Protein AF-A0A183GVW8-F1 (afdb_monomer)

Structure (mmCIF, N/CA/C/O backbone):
data_AF-A0A183GVW8-F1
#
_entry.id   AF-A0A183GVW8-F1
#
loop_
_atom_site.group_PDB
_atom_site.id
_atom_site.type_symbol
_atom_site.label_atom_id
_atom_site.label_alt_id
_atom_site.label_comp_id
_atom_site.label_asym_id
_atom_site.label_entity_id
_atom_site.label_seq_id
_atom_site.pdbx_PDB_ins_code
_atom_site.Cartn_x
_atom_site.Cartn_y
_atom_site.Cartn_z
_atom_site.occupancy
_atom_site.B_iso_or_equiv
_atom_site.auth_seq_id
_atom_site.auth_comp_id
_atom_site.auth_asym_id
_atom_site.auth_atom_id
_atom_site.pdbx_PDB_model_num
ATOM 1 N N . MET A 1 1 ? 72.548 8.859 -23.176 1.00 37.50 1 MET A N 1
ATOM 2 C CA . MET A 1 1 ? 72.268 10.298 -23.365 1.00 37.50 1 MET A CA 1
ATOM 3 C C . MET A 1 1 ? 70.889 10.582 -22.794 1.00 37.50 1 MET A C 1
ATOM 5 O O . MET A 1 1 ? 69.900 10.178 -23.384 1.00 37.50 1 MET A O 1
ATOM 9 N N . VAL A 1 2 ? 70.835 11.162 -21.595 1.00 29.78 2 VAL A N 1
ATOM 10 C CA . VAL A 1 2 ? 69.598 11.512 -20.883 1.00 29.78 2 VAL A CA 1
ATOM 11 C C . VAL A 1 2 ? 69.612 13.026 -20.740 1.00 29.78 2 VAL A C 1
ATOM 13 O O . VAL A 1 2 ? 70.473 13.566 -20.047 1.00 29.78 2 VAL A O 1
ATOM 16 N N . VAL A 1 3 ? 68.715 13.710 -21.447 1.00 35.50 3 VAL A N 1
ATOM 17 C CA . VAL A 1 3 ? 68.577 15.165 -21.346 1.00 35.50 3 VAL A CA 1
ATOM 18 C C . VAL A 1 3 ? 67.630 15.480 -20.197 1.00 35.50 3 VAL A C 1
ATOM 20 O O . VAL A 1 3 ? 66.515 14.972 -20.115 1.00 35.50 3 VAL A O 1
ATOM 23 N N . ARG A 1 4 ? 68.132 16.315 -19.290 1.00 30.84 4 ARG A N 1
ATOM 24 C CA . ARG A 1 4 ? 67.500 16.801 -18.070 1.00 30.84 4 ARG A CA 1
ATOM 25 C C . ARG A 1 4 ? 67.490 18.326 -18.144 1.00 30.84 4 ARG A C 1
ATOM 27 O O . ARG A 1 4 ? 68.559 18.922 -18.149 1.00 30.84 4 ARG A O 1
ATOM 34 N N . CYS A 1 5 ? 66.312 18.937 -18.109 1.00 35.78 5 CYS A N 1
ATOM 35 C CA . CYS A 1 5 ? 66.099 20.323 -17.671 1.00 35.78 5 CYS A CA 1
ATOM 36 C C . CYS A 1 5 ? 64.976 20.246 -16.621 1.00 35.78 5 CYS A C 1
ATOM 38 O O . CYS A 1 5 ? 63.897 19.763 -16.939 1.00 35.78 5 CYS A O 1
ATOM 40 N N . LYS A 1 6 ? 65.222 20.392 -15.305 1.00 33.25 6 LYS A N 1
ATOM 41 C CA . LYS A 1 6 ? 65.436 21.650 -14.542 1.00 33.25 6 LYS A CA 1
ATOM 42 C C . LYS A 1 6 ? 64.391 22.699 -14.962 1.00 33.25 6 LYS A C 1
ATOM 44 O O . LYS A 1 6 ? 64.414 23.096 -16.112 1.00 33.25 6 LYS A O 1
ATOM 49 N N . GLY A 1 7 ? 63.469 23.196 -14.144 1.00 32.62 7 GLY A N 1
ATOM 50 C CA . GLY A 1 7 ? 63.330 23.268 -12.689 1.00 32.62 7 GLY A CA 1
ATOM 51 C C . GLY A 1 7 ? 62.783 24.665 -12.340 1.00 32.62 7 GLY A C 1
ATOM 52 O O . GLY A 1 7 ? 62.862 25.558 -13.176 1.00 32.62 7 GLY A O 1
ATOM 53 N N . VAL A 1 8 ? 62.367 24.848 -11.079 1.00 39.25 8 VAL A N 1
ATOM 54 C CA . VAL A 1 8 ? 62.086 26.133 -10.390 1.00 39.25 8 VAL A CA 1
ATOM 55 C C . VAL A 1 8 ? 60.690 26.734 -10.651 1.00 39.25 8 VAL A C 1
ATOM 57 O O . VAL A 1 8 ? 60.251 26.778 -11.785 1.00 39.25 8 VAL A O 1
ATOM 60 N N . ALA A 1 9 ? 59.978 27.372 -9.721 1.00 32.75 9 ALA A N 1
ATOM 61 C CA . ALA A 1 9 ? 59.588 27.174 -8.317 1.00 32.75 9 ALA A CA 1
ATOM 62 C C . ALA A 1 9 ? 58.750 28.421 -7.939 1.00 32.75 9 ALA A C 1
ATOM 64 O O . ALA A 1 9 ? 59.046 29.498 -8.448 1.00 32.75 9 ALA A O 1
ATOM 65 N N . ARG A 1 10 ? 57.847 28.279 -6.947 1.00 36.12 10 ARG A N 1
ATOM 66 C CA . ARG A 1 10 ? 57.216 29.344 -6.120 1.00 36.12 10 ARG A CA 1
ATOM 67 C C . ARG A 1 10 ? 56.222 30.291 -6.819 1.00 36.12 10 ARG A C 1
ATOM 69 O O . ARG A 1 10 ? 56.360 30.563 -7.994 1.00 36.12 10 ARG A O 1
ATOM 76 N N . PHE A 1 11 ? 55.263 30.943 -6.163 1.00 31.62 11 PHE A N 1
ATOM 77 C CA . PHE A 1 11 ? 54.507 30.843 -4.898 1.00 31.62 11 PHE A CA 1
ATOM 78 C C . PHE A 1 11 ? 53.556 32.071 -4.956 1.00 31.62 11 PHE A C 1
ATOM 80 O O . PHE A 1 11 ? 53.984 33.111 -5.451 1.00 31.62 11 PHE A O 1
ATOM 87 N N . LEU A 1 12 ? 52.346 31.956 -4.390 1.00 32.09 12 LEU A N 1
ATOM 88 C CA . LEU A 1 12 ? 51.456 33.023 -3.872 1.00 32.09 12 LEU A CA 1
ATOM 89 C C . LEU A 1 12 ? 50.260 33.591 -4.665 1.00 32.09 12 LEU A C 1
ATOM 91 O O . LEU A 1 12 ? 50.377 34.057 -5.790 1.00 32.09 12 LEU A O 1
ATOM 95 N N . LEU A 1 13 ? 49.196 33.716 -3.848 1.00 32.25 13 LEU A N 1
ATOM 96 C CA . LEU A 1 13 ? 48.138 34.738 -3.757 1.00 32.25 13 LEU A CA 1
ATOM 97 C C . LEU A 1 13 ? 46.772 34.440 -4.401 1.00 32.25 13 LEU A C 1
ATOM 99 O O . LEU A 1 13 ? 46.499 34.764 -5.547 1.00 32.25 13 LEU A O 1
ATOM 103 N N . GLU A 1 14 ? 45.929 33.793 -3.585 1.00 32.69 14 GLU A N 1
ATOM 104 C CA . GLU A 1 14 ? 44.616 34.259 -3.094 1.00 32.69 14 GLU A CA 1
ATOM 105 C C . GLU A 1 14 ? 43.822 35.323 -3.891 1.00 32.69 14 GLU A C 1
ATOM 107 O O . GLU A 1 14 ? 44.309 36.409 -4.190 1.00 32.69 14 GLU A O 1
ATOM 112 N N . LEU A 1 15 ? 42.512 35.030 -3.964 1.00 32.06 15 LEU A N 1
ATOM 113 C CA . LEU A 1 15 ? 41.345 35.928 -3.915 1.00 32.06 15 LEU A CA 1
ATOM 114 C C . LEU A 1 15 ? 40.765 36.551 -5.204 1.00 32.06 15 LEU A C 1
ATOM 116 O O . LEU A 1 15 ? 41.310 37.463 -5.810 1.00 32.06 15 LEU A O 1
ATOM 120 N N . SER A 1 16 ? 39.479 36.206 -5.392 1.00 30.48 16 SER A N 1
ATOM 121 C CA . SER A 1 16 ? 38.357 37.142 -5.600 1.00 30.48 16 SER A CA 1
ATOM 122 C C . SER A 1 16 ? 37.863 37.412 -7.036 1.00 30.48 16 SER A C 1
ATOM 124 O O . SER A 1 16 ? 38.434 38.180 -7.793 1.00 30.48 16 SER A O 1
ATOM 126 N N . HIS A 1 17 ? 36.657 36.878 -7.282 1.00 32.22 17 HIS A N 1
ATOM 127 C CA . HIS A 1 17 ? 35.494 37.514 -7.927 1.00 32.22 17 HIS A CA 1
ATOM 128 C C . HIS A 1 17 ? 35.409 37.792 -9.452 1.00 32.22 17 HIS A C 1
ATOM 130 O O . HIS A 1 17 ? 36.142 38.582 -10.025 1.00 32.22 17 HIS A O 1
ATOM 136 N N . ARG A 1 18 ? 34.254 37.321 -9.972 1.00 32.09 18 ARG A N 1
ATOM 137 C CA . ARG A 1 18 ? 33.285 37.961 -10.904 1.00 32.09 18 ARG A CA 1
ATOM 138 C C . ARG A 1 18 ? 33.469 37.860 -12.434 1.00 32.09 18 ARG A C 1
ATOM 140 O O . ARG A 1 18 ? 34.144 38.654 -13.068 1.00 32.09 18 ARG A O 1
ATOM 147 N N . VAL A 1 19 ? 32.689 36.915 -12.982 1.00 39.53 19 VAL A N 1
ATOM 148 C CA . VAL A 1 19 ? 31.742 36.937 -14.135 1.00 39.53 19 VAL A CA 1
ATOM 149 C C . VAL A 1 19 ? 31.603 38.268 -14.909 1.00 39.53 19 VAL A C 1
ATOM 151 O O . VAL A 1 19 ? 31.471 39.321 -14.287 1.00 39.53 19 VAL A O 1
ATOM 154 N N . PRO A 1 20 ? 31.463 38.213 -16.252 1.00 40.91 20 PRO A N 1
ATOM 155 C CA . PRO A 1 20 ? 30.140 38.477 -16.839 1.00 40.91 20 PRO A CA 1
ATOM 156 C C . PRO A 1 20 ? 29.795 37.584 -18.051 1.00 40.91 20 PRO A C 1
ATOM 158 O O . PRO A 1 20 ? 30.541 37.500 -19.021 1.00 40.91 20 PRO A O 1
ATOM 161 N N . GLN A 1 21 ? 28.597 36.995 -18.044 1.00 35.47 21 GLN A N 1
ATOM 162 C CA . GLN A 1 21 ? 27.857 36.671 -19.266 1.00 35.47 21 GLN A CA 1
ATOM 163 C C . GLN A 1 21 ? 26.482 37.328 -19.152 1.00 35.47 21 GLN A C 1
ATOM 165 O O . GLN A 1 21 ? 25.748 37.077 -18.199 1.00 35.47 21 GLN A O 1
ATOM 170 N N . HIS A 1 22 ? 26.160 38.197 -20.107 1.00 33.84 22 HIS A N 1
ATOM 171 C CA . HIS A 1 22 ? 24.865 38.855 -20.222 1.00 33.84 22 HIS A CA 1
ATOM 172 C C . HIS A 1 22 ? 24.357 38.666 -21.653 1.00 33.84 22 HIS A C 1
ATOM 174 O O . HIS A 1 22 ? 24.908 39.242 -22.583 1.00 33.84 22 HIS A O 1
ATOM 180 N N . CYS A 1 23 ? 23.277 37.905 -21.801 1.00 29.39 23 CYS A N 1
ATOM 181 C CA . CYS A 1 23 ? 22.228 38.155 -22.783 1.00 29.39 23 CYS A CA 1
ATOM 182 C C . CYS A 1 23 ? 20.908 37.842 -22.080 1.00 29.39 23 CYS A C 1
ATOM 184 O O . CYS A 1 23 ? 20.649 36.713 -21.670 1.00 29.39 23 CYS A O 1
ATOM 186 N N . SER A 1 24 ? 20.118 38.887 -21.867 1.00 45.47 24 SER A N 1
ATOM 187 C CA . SER A 1 24 ? 18.857 38.846 -21.141 1.00 45.47 24 SER A CA 1
ATOM 188 C C . SER A 1 24 ? 17.732 38.346 -22.047 1.00 45.47 24 SER A C 1
ATOM 190 O O . SER A 1 24 ? 17.491 38.923 -23.103 1.00 45.47 24 SER A O 1
ATOM 192 N N . SER A 1 25 ? 16.965 37.363 -21.584 1.00 45.84 25 SER A N 1
ATOM 193 C CA . SER A 1 25 ? 15.524 37.323 -21.842 1.00 45.84 25 SER A CA 1
ATOM 194 C C . SER A 1 25 ? 14.823 36.840 -20.575 1.00 45.84 25 SER A C 1
ATOM 196 O O . SER A 1 25 ? 15.304 35.955 -19.869 1.00 45.84 25 SER A O 1
ATOM 198 N N . ALA A 1 26 ? 13.764 37.553 -20.216 1.00 41.38 26 ALA A N 1
ATOM 199 C CA . ALA A 1 26 ? 13.086 37.474 -18.937 1.00 41.38 26 ALA A CA 1
ATOM 200 C C . ALA A 1 26 ? 11.841 36.580 -19.011 1.00 41.38 26 ALA A C 1
ATOM 202 O O . ALA A 1 26 ? 11.194 36.529 -20.053 1.00 41.38 26 ALA A O 1
ATOM 203 N N . ARG A 1 27 ? 11.448 36.066 -17.830 1.00 37.09 27 ARG A N 1
ATOM 204 C CA . ARG A 1 27 ? 10.134 35.489 -17.458 1.00 37.09 27 ARG A CA 1
ATOM 205 C C . ARG A 1 27 ? 9.854 34.097 -18.058 1.00 37.09 27 ARG A C 1
ATOM 207 O O . ARG A 1 27 ? 10.167 33.838 -19.201 1.00 37.09 27 ARG A O 1
ATOM 214 N N . ALA A 1 28 ? 9.256 33.137 -17.360 1.00 34.59 28 ALA A N 1
ATOM 215 C CA . ALA A 1 28 ? 8.547 33.133 -16.089 1.00 34.59 28 ALA A CA 1
ATOM 216 C C . ALA A 1 28 ? 8.677 31.741 -15.452 1.00 34.59 28 ALA A C 1
ATOM 218 O O . ALA A 1 28 ? 8.562 30.725 -16.133 1.00 34.59 28 ALA A O 1
ATOM 219 N N . SER A 1 29 ? 8.845 31.706 -14.132 1.00 47.41 29 SER A N 1
ATOM 220 C CA . SER A 1 29 ? 8.493 30.539 -13.335 1.00 47.41 29 SER A CA 1
ATOM 221 C C . SER A 1 29 ? 6.986 30.312 -13.447 1.00 47.41 29 SER A C 1
ATOM 223 O O . SER A 1 29 ? 6.198 31.111 -12.948 1.00 47.41 29 SER A O 1
ATOM 225 N N . SER A 1 30 ? 6.581 29.217 -14.077 1.00 40.94 30 SER A N 1
ATOM 226 C CA . SER A 1 30 ? 5.279 28.605 -13.830 1.00 40.94 30 SER A CA 1
ATOM 227 C C . SER A 1 30 ? 5.474 27.100 -13.728 1.00 40.94 30 SER A C 1
ATOM 229 O O . SER A 1 30 ? 5.260 26.351 -14.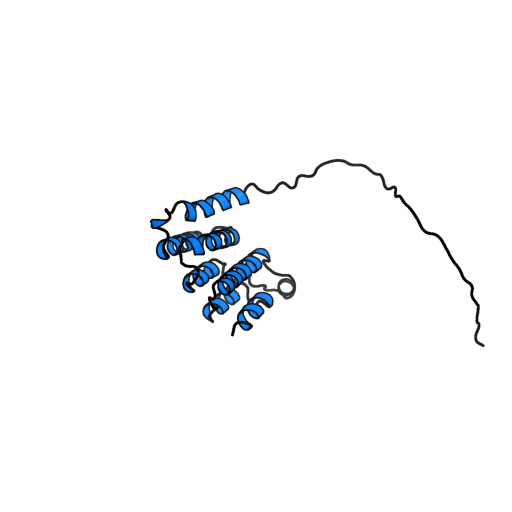678 1.00 40.94 30 SER A O 1
ATOM 231 N N . SER A 1 31 ? 5.903 26.653 -12.551 1.00 44.19 31 SER A N 1
ATOM 232 C CA . SER A 1 31 ? 5.588 25.312 -12.069 1.00 44.19 31 SER A CA 1
ATOM 233 C C . SER A 1 31 ? 4.069 25.240 -11.891 1.00 44.19 31 SER A C 1
ATOM 235 O O . SER A 1 31 ? 3.540 25.529 -10.819 1.00 44.19 31 SER A O 1
ATOM 237 N N . ALA A 1 32 ? 3.362 24.973 -12.984 1.00 44.28 32 ALA A N 1
ATOM 238 C CA . ALA A 1 32 ? 1.924 24.786 -13.003 1.00 44.28 32 ALA A CA 1
ATOM 239 C C . ALA A 1 32 ? 1.620 23.286 -12.984 1.00 44.28 32 ALA A C 1
ATOM 241 O O . ALA A 1 32 ? 1.339 22.715 -14.019 1.00 44.28 32 ALA A O 1
ATOM 242 N N . GLU A 1 33 ? 1.689 22.683 -11.801 1.00 51.09 33 GLU A N 1
ATOM 243 C CA . GLU A 1 33 ? 0.928 21.501 -11.364 1.00 51.09 33 GLU A CA 1
ATOM 244 C C . GLU A 1 33 ? 0.832 21.678 -9.831 1.00 51.09 33 GLU A C 1
ATOM 246 O O . GLU A 1 33 ? 1.890 21.856 -9.219 1.00 51.09 33 GLU A O 1
ATOM 251 N N . PRO A 1 34 ? -0.365 21.816 -9.205 1.00 47.06 34 PRO A N 1
ATOM 252 C CA . PRO A 1 34 ? -1.326 20.715 -9.062 1.00 47.06 34 PRO A CA 1
ATOM 253 C C . PRO A 1 34 ? -2.806 21.175 -9.045 1.00 47.06 34 PRO A C 1
ATOM 255 O O . PRO A 1 34 ? -3.235 21.943 -8.189 1.00 47.06 34 PRO A O 1
ATOM 258 N N . LYS A 1 35 ? -3.652 20.679 -9.951 1.00 37.44 35 LYS A N 1
ATOM 259 C CA . LYS A 1 35 ? -5.127 20.812 -9.794 1.00 37.44 35 LYS A CA 1
ATOM 260 C C . LYS A 1 35 ? -5.870 19.481 -9.856 1.00 37.44 35 LYS A C 1
ATOM 262 O O . LYS A 1 35 ? -6.975 19.362 -9.332 1.00 37.44 35 LYS A O 1
ATOM 267 N N . THR A 1 36 ? -5.256 18.467 -10.458 1.00 46.88 36 THR A N 1
ATOM 268 C CA . THR A 1 36 ? -5.844 17.128 -10.595 1.00 46.88 36 THR A CA 1
ATOM 269 C C . THR A 1 36 ? -5.505 16.236 -9.399 1.00 46.88 36 THR A C 1
ATOM 271 O O . THR A 1 36 ? -6.379 15.522 -8.910 1.00 46.88 36 THR A O 1
ATOM 274 N N . GLU A 1 37 ? -4.275 16.326 -8.880 1.00 48.09 37 GLU A N 1
ATOM 275 C CA . GLU A 1 37 ? -3.830 15.554 -7.711 1.00 48.09 37 GLU A CA 1
ATOM 276 C C . GLU A 1 37 ? -4.650 15.911 -6.467 1.00 48.09 37 GLU A C 1
ATOM 278 O O . GLU A 1 37 ? -5.249 15.029 -5.857 1.00 48.09 37 GLU A O 1
ATOM 283 N N . GLU A 1 38 ? -4.802 17.201 -6.161 1.00 52.47 38 GLU A N 1
ATOM 284 C CA . GLU A 1 38 ? -5.538 17.673 -4.981 1.00 52.47 38 GLU A CA 1
ATOM 285 C C . GLU A 1 38 ? -7.011 17.225 -4.992 1.00 52.47 38 GLU A C 1
ATOM 287 O O . GLU A 1 38 ? -7.528 16.726 -3.995 1.00 52.47 38 GLU A O 1
ATOM 292 N N . ARG A 1 39 ? -7.680 17.282 -6.151 1.00 53.88 39 ARG A N 1
ATOM 293 C CA . ARG A 1 39 ? -9.087 16.868 -6.273 1.00 53.88 39 ARG A CA 1
AT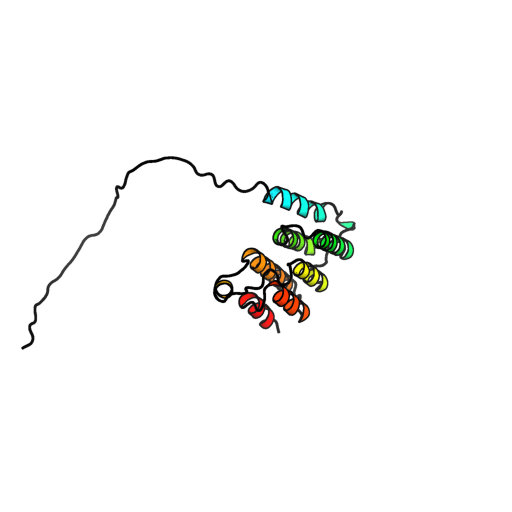OM 294 C C . ARG A 1 39 ? -9.271 15.356 -6.111 1.00 53.88 39 ARG A C 1
ATOM 296 O O . ARG A 1 39 ? -10.268 14.922 -5.535 1.00 53.88 39 ARG A O 1
ATOM 303 N N . SER A 1 40 ? -8.315 14.561 -6.596 1.00 57.19 40 SER A N 1
ATOM 304 C CA . SER A 1 40 ? -8.318 13.104 -6.412 1.00 57.19 40 SER A CA 1
ATOM 305 C C . SER A 1 40 ? -8.046 12.704 -4.956 1.00 57.19 40 SER A C 1
ATOM 307 O O . SER A 1 40 ? -8.723 11.821 -4.430 1.00 57.19 40 SER A O 1
ATOM 309 N N . LEU A 1 41 ? -7.143 13.419 -4.275 1.00 56.25 41 LEU A N 1
ATOM 310 C CA . LEU A 1 41 ? -6.807 13.215 -2.864 1.00 56.25 41 LEU A CA 1
ATOM 311 C C . LEU A 1 41 ? -7.995 13.520 -1.947 1.00 56.25 41 LEU A C 1
ATOM 313 O O . LEU A 1 41 ? -8.316 12.715 -1.074 1.00 56.25 41 LEU A O 1
ATOM 317 N N . VAL A 1 42 ? -8.705 14.622 -2.204 1.00 58.66 42 VAL A N 1
ATOM 318 C CA . VAL A 1 42 ? -9.924 14.988 -1.463 1.00 58.66 42 VAL A CA 1
ATOM 319 C C . VAL A 1 42 ? -11.002 13.903 -1.595 1.00 58.66 42 VAL A C 1
ATOM 321 O O . VAL A 1 42 ? -11.695 13.594 -0.626 1.00 58.66 42 VAL A O 1
ATOM 324 N N . HIS A 1 43 ? -11.121 13.267 -2.766 1.00 63.25 43 HIS A N 1
ATOM 325 C CA . HIS A 1 43 ? -12.103 12.200 -2.984 1.00 63.25 43 HIS A CA 1
ATOM 326 C C . HIS A 1 43 ? -11.750 10.889 -2.256 1.00 63.25 43 HIS A C 1
ATOM 328 O O . HIS A 1 43 ? -12.636 10.196 -1.745 1.00 63.25 43 HIS A O 1
ATOM 334 N N . VAL A 1 44 ? -10.459 10.556 -2.185 1.00 68.50 44 VAL A N 1
ATOM 335 C CA . VAL A 1 44 ? -9.950 9.382 -1.457 1.00 68.50 44 VAL A CA 1
ATOM 336 C C . VAL A 1 44 ? -10.102 9.567 0.052 1.00 68.50 44 VAL A C 1
ATOM 338 O O . VAL A 1 44 ? -10.573 8.669 0.747 1.00 68.50 44 VAL A O 1
ATOM 341 N N . GLU A 1 45 ? -9.744 10.740 0.565 1.00 69.94 45 GLU A N 1
ATOM 342 C CA . GLU A 1 45 ? -9.841 11.056 1.989 1.00 69.94 45 GLU A CA 1
ATOM 343 C C . GLU A 1 45 ? -11.301 11.026 2.475 1.00 69.94 45 GLU A C 1
ATOM 345 O O . GLU A 1 45 ? -11.595 10.471 3.539 1.00 69.94 45 GLU A O 1
ATOM 350 N N . HIS A 1 46 ? -12.241 11.499 1.650 1.00 72.06 46 HIS A N 1
ATOM 351 C CA . HIS A 1 46 ? -13.669 11.451 1.961 1.00 72.06 46 HIS A CA 1
ATOM 352 C C . HIS A 1 46 ? -14.193 10.019 2.190 1.00 72.06 46 HIS A C 1
ATOM 354 O O . HIS A 1 46 ? -15.056 9.822 3.047 1.00 72.06 46 HIS A O 1
ATOM 360 N N . HIS A 1 47 ? -13.663 8.998 1.503 1.00 72.12 47 HIS A N 1
ATOM 361 C CA . HIS A 1 47 ? -14.087 7.604 1.722 1.00 72.12 47 HIS A CA 1
ATOM 362 C C . HIS A 1 47 ? -13.801 7.121 3.149 1.00 72.12 47 HIS A C 1
ATOM 364 O O . HIS A 1 47 ? -14.641 6.458 3.752 1.00 72.12 47 HIS A O 1
ATOM 370 N N . PHE A 1 48 ? -12.649 7.485 3.718 1.00 72.62 48 PHE A N 1
ATOM 371 C CA . PHE A 1 48 ? -12.268 7.055 5.066 1.00 72.62 48 PHE A CA 1
ATOM 372 C C . PHE A 1 48 ? -12.788 7.989 6.166 1.00 72.62 48 PHE A C 1
ATOM 374 O O . PHE A 1 48 ? -13.068 7.529 7.279 1.00 72.62 48 PHE A O 1
ATOM 381 N N . GLN A 1 49 ? -12.940 9.285 5.872 1.00 74.44 49 GLN A N 1
ATOM 382 C CA . GLN A 1 49 ? -13.448 10.281 6.820 1.00 74.44 49 GLN A CA 1
ATOM 383 C C . GLN A 1 49 ? -14.968 10.249 6.983 1.00 74.44 49 GLN A C 1
ATOM 385 O O . GLN A 1 49 ? -15.452 10.472 8.092 1.00 74.44 49 GLN A O 1
ATOM 390 N N . SER A 1 50 ? -15.715 9.947 5.915 1.00 73.62 50 SER A N 1
ATOM 391 C CA . SER A 1 50 ? -17.185 9.887 5.955 1.00 73.62 50 SER A CA 1
ATOM 392 C C . SER A 1 50 ? -17.723 8.786 6.873 1.00 73.62 50 SER A C 1
ATOM 394 O O . SER A 1 50 ? -18.868 8.862 7.316 1.00 73.62 50 SER A O 1
ATOM 396 N N . ILE A 1 51 ? -16.898 7.789 7.213 1.00 73.69 51 ILE A N 1
ATOM 397 C CA . ILE A 1 51 ? -17.244 6.724 8.154 1.00 73.69 51 ILE A CA 1
ATOM 398 C C . ILE A 1 51 ? -17.040 7.236 9.594 1.00 73.69 51 ILE A C 1
ATOM 400 O O . ILE A 1 51 ? -15.897 7.500 10.003 1.00 73.69 51 ILE A O 1
ATOM 404 N N . PRO A 1 52 ? -18.116 7.344 10.404 1.00 72.69 52 PRO A N 1
ATOM 405 C CA . PRO A 1 52 ? -18.014 7.766 11.796 1.00 72.69 52 PRO A CA 1
ATOM 406 C C . PRO A 1 52 ? -17.083 6.842 12.581 1.00 72.69 52 PRO A C 1
ATOM 408 O O . PRO A 1 52 ? -17.167 5.625 12.432 1.00 72.69 52 PRO A O 1
ATOM 411 N N . ARG A 1 53 ? -16.264 7.407 13.480 1.00 72.38 53 ARG A N 1
ATOM 412 C CA . ARG A 1 53 ? -15.351 6.659 14.370 1.00 72.38 53 ARG A CA 1
ATOM 413 C C . ARG A 1 53 ? -15.944 5.367 14.969 1.00 72.38 53 ARG A C 1
ATOM 415 O O . ARG A 1 53 ? -15.276 4.348 14.857 1.00 72.38 53 ARG A O 1
ATOM 422 N N . PRO A 1 54 ? -17.176 5.341 15.523 1.00 70.75 54 PRO A N 1
ATOM 423 C CA . PRO A 1 54 ? -17.740 4.117 16.109 1.00 70.75 54 PRO A CA 1
ATOM 424 C C . PRO A 1 54 ? -18.072 3.003 15.099 1.00 70.75 54 PRO A C 1
ATOM 426 O O . PRO A 1 54 ? -18.349 1.883 15.509 1.00 70.75 54 PRO A O 1
ATOM 429 N N . LYS A 1 55 ? -18.079 3.292 13.792 1.00 76.94 55 LYS A N 1
ATOM 430 C CA . LYS A 1 55 ? -18.322 2.317 12.713 1.00 76.94 55 LYS A CA 1
ATOM 431 C C . LYS A 1 55 ? -17.039 1.939 11.955 1.00 76.94 55 LYS A C 1
ATOM 433 O O . LYS A 1 55 ? -17.104 1.257 10.929 1.00 76.94 55 LYS A O 1
ATOM 438 N N . ARG A 1 56 ? -15.875 2.414 12.411 1.00 84.00 56 ARG A N 1
ATOM 439 C CA . ARG A 1 56 ? -14.571 2.105 11.812 1.00 84.00 56 ARG A CA 1
ATOM 440 C C . ARG A 1 56 ? -14.117 0.727 12.274 1.00 84.00 56 ARG A C 1
ATOM 442 O O . ARG A 1 56 ? -13.512 0.594 13.328 1.00 84.00 56 ARG A O 1
ATOM 449 N N . ASN A 1 57 ? -14.422 -0.277 11.461 1.00 88.94 57 ASN A N 1
ATOM 450 C CA . ASN A 1 57 ? -14.116 -1.680 11.714 1.00 88.94 57 ASN A CA 1
ATOM 451 C C . ASN A 1 57 ? -13.375 -2.264 10.502 1.00 88.94 57 ASN A C 1
ATOM 453 O O . ASN A 1 57 ? -13.388 -1.686 9.411 1.00 88.94 57 ASN A O 1
ATOM 457 N N . LYS A 1 58 ? -12.779 -3.452 10.661 1.00 90.50 58 LYS A N 1
ATOM 458 C CA . LYS A 1 58 ? -12.110 -4.183 9.567 1.00 90.50 58 LYS A CA 1
ATOM 459 C C . LYS A 1 58 ? -13.000 -4.320 8.330 1.00 90.50 58 LYS A C 1
ATOM 461 O O . LYS A 1 58 ? -12.544 -4.081 7.219 1.00 90.50 58 LYS A O 1
ATOM 466 N N . GLU A 1 59 ? -14.278 -4.631 8.520 1.00 90.38 59 GLU A N 1
ATOM 467 C CA . GLU A 1 59 ? -15.242 -4.812 7.429 1.00 90.38 59 GLU A CA 1
ATOM 468 C C . GLU A 1 59 ? -15.442 -3.543 6.595 1.00 90.38 59 GLU A C 1
ATOM 470 O O . GLU A 1 59 ? -15.393 -3.597 5.367 1.00 90.38 59 GLU A O 1
ATOM 475 N N . THR A 1 60 ? -15.611 -2.385 7.244 1.00 90.50 60 THR A N 1
ATOM 476 C CA . THR A 1 60 ? -15.839 -1.117 6.539 1.00 90.50 60 THR A CA 1
ATOM 477 C C . THR A 1 60 ? -14.590 -0.661 5.791 1.00 90.50 60 THR A C 1
ATOM 479 O O . THR A 1 60 ? -14.690 -0.175 4.664 1.00 90.50 60 THR A O 1
ATOM 482 N N . PHE A 1 61 ? -13.405 -0.909 6.356 1.00 91.69 61 PHE A N 1
ATOM 483 C CA . PHE A 1 61 ? -12.138 -0.675 5.666 1.00 91.69 61 PHE A CA 1
ATOM 484 C C . PHE A 1 61 ? -11.973 -1.582 4.437 1.00 91.69 61 PHE A C 1
ATOM 486 O O . PHE A 1 61 ? -11.668 -1.108 3.342 1.00 91.69 61 PHE A O 1
ATOM 493 N N . MET A 1 62 ? -12.213 -2.886 4.591 1.00 92.00 62 MET A N 1
ATOM 494 C CA . MET A 1 62 ? -12.083 -3.861 3.504 1.00 92.00 62 MET A CA 1
ATOM 495 C C . MET A 1 62 ? -13.104 -3.622 2.383 1.00 92.00 62 MET A C 1
ATOM 497 O O . MET A 1 62 ? -12.777 -3.807 1.208 1.00 92.00 62 MET A O 1
ATOM 501 N N . ALA A 1 63 ? -14.309 -3.152 2.718 1.00 90.44 63 ALA A N 1
ATOM 502 C CA . ALA A 1 63 ? -15.304 -2.726 1.739 1.00 90.44 63 ALA A CA 1
ATOM 503 C C . ALA A 1 63 ? -14.807 -1.527 0.912 1.00 90.44 63 ALA A C 1
ATOM 505 O O . ALA A 1 63 ? -14.902 -1.555 -0.314 1.00 90.44 63 ALA A O 1
ATOM 506 N N . ALA A 1 64 ? -14.197 -0.520 1.551 1.00 89.19 64 ALA A N 1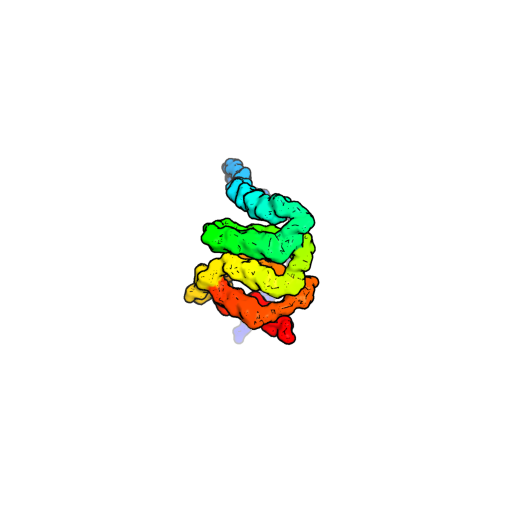
ATOM 507 C CA . ALA A 1 64 ? -13.615 0.629 0.851 1.00 89.19 64 ALA A CA 1
ATOM 508 C C . ALA A 1 64 ? -12.463 0.219 -0.085 1.00 89.19 64 ALA A C 1
ATOM 510 O O . ALA A 1 64 ? -12.399 0.667 -1.232 1.00 89.19 64 ALA A O 1
ATOM 511 N N . VAL A 1 65 ? -11.583 -0.683 0.367 1.00 90.88 65 VAL A N 1
ATOM 512 C CA . VAL A 1 65 ? -10.502 -1.247 -0.464 1.00 90.88 65 VAL A CA 1
ATOM 513 C C . VAL A 1 65 ? -11.066 -2.009 -1.669 1.00 90.88 65 VAL A C 1
ATOM 515 O O . VAL A 1 65 ? -10.564 -1.870 -2.787 1.00 90.88 65 VAL A O 1
ATOM 518 N N . SER A 1 66 ? -12.127 -2.791 -1.466 1.00 90.06 66 SER A N 1
ATOM 519 C CA . SER A 1 66 ? -12.773 -3.569 -2.530 1.00 90.06 66 SER A CA 1
ATOM 520 C C . SER A 1 66 ? -13.446 -2.665 -3.567 1.00 90.06 66 SER A C 1
ATOM 522 O O . SER A 1 66 ? -13.193 -2.823 -4.762 1.00 90.06 66 SER A O 1
ATOM 524 N N . ALA A 1 67 ? -14.190 -1.648 -3.122 1.00 87.88 67 ALA A N 1
ATOM 525 C CA . ALA A 1 67 ? -14.826 -0.659 -3.994 1.00 87.88 67 ALA A CA 1
ATOM 526 C C . ALA A 1 67 ? -13.804 0.127 -4.838 1.00 87.88 67 ALA A C 1
ATOM 528 O O . ALA A 1 67 ? -14.030 0.398 -6.023 1.00 87.88 67 ALA A O 1
ATOM 529 N N . PHE A 1 68 ? -12.642 0.452 -4.260 1.00 87.25 68 PHE A N 1
ATOM 530 C CA . PHE A 1 68 ? -11.545 1.068 -5.007 1.00 87.25 68 PHE A CA 1
ATOM 531 C C . PHE A 1 68 ? -11.000 0.122 -6.086 1.00 87.25 68 PHE A C 1
ATOM 533 O O . PHE A 1 68 ? -10.754 0.527 -7.223 1.00 87.25 68 PHE A O 1
ATOM 540 N N . ARG A 1 69 ? -10.845 -1.164 -5.759 1.00 85.06 69 ARG A N 1
ATOM 541 C CA . ARG A 1 69 ? -10.285 -2.170 -6.669 1.00 85.06 69 ARG A CA 1
ATOM 542 C C . ARG A 1 69 ? -11.191 -2.476 -7.865 1.00 85.06 69 ARG A C 1
ATOM 544 O O . ARG A 1 69 ? -10.668 -2.708 -8.956 1.00 85.06 69 ARG A O 1
ATOM 551 N N . GLU A 1 70 ? -12.510 -2.461 -7.689 1.00 83.38 70 GLU A N 1
ATOM 552 C CA . GLU A 1 70 ? -13.487 -2.692 -8.768 1.00 83.38 70 GLU A CA 1
ATOM 553 C C . GLU A 1 70 ? -13.393 -1.632 -9.869 1.00 83.38 70 GLU A C 1
ATOM 555 O O . GLU A 1 70 ? -13.334 -1.960 -11.055 1.00 83.38 70 GLU A O 1
ATOM 560 N N . ASN A 1 71 ? -13.278 -0.365 -9.473 1.00 77.25 71 ASN A N 1
ATOM 561 C CA . ASN A 1 71 ? -13.254 0.763 -10.402 1.00 77.25 71 ASN A CA 1
ATOM 562 C C . ASN A 1 71 ? -11.877 1.001 -11.049 1.00 77.25 71 ASN A C 1
ATOM 564 O O . ASN A 1 71 ? -11.761 1.847 -11.936 1.00 77.25 71 ASN A O 1
ATOM 568 N N . LYS A 1 72 ? -10.832 0.276 -10.605 1.00 68.75 72 LYS A N 1
ATOM 569 C CA . LYS A 1 72 ? -9.420 0.412 -11.028 1.00 68.75 72 LYS A CA 1
ATOM 570 C C . LYS A 1 72 ? -9.008 1.866 -11.336 1.00 68.75 72 LYS A C 1
ATOM 572 O O . LYS A 1 72 ? -8.440 2.119 -12.407 1.00 68.75 72 LYS A O 1
ATOM 577 N N . PRO A 1 73 ? -9.307 2.837 -10.457 1.00 69.44 73 PRO A N 1
ATOM 578 C CA . PRO A 1 73 ? -9.016 4.225 -10.754 1.00 69.44 73 PRO A CA 1
ATOM 579 C C . PRO A 1 73 ? -7.498 4.443 -10.783 1.00 69.44 73 PRO A C 1
ATOM 581 O O . PRO A 1 73 ? -6.711 3.691 -10.199 1.00 69.44 73 PRO A O 1
ATOM 584 N N . ARG A 1 74 ? -7.072 5.501 -11.476 1.00 77.31 74 ARG A N 1
ATOM 585 C CA . ARG A 1 74 ? -5.721 6.043 -11.284 1.00 77.31 74 ARG A CA 1
ATOM 586 C C . ARG A 1 74 ? -5.596 6.503 -9.825 1.00 77.31 74 ARG A C 1
ATOM 588 O O . ARG A 1 74 ? -6.594 6.861 -9.209 1.00 77.31 74 ARG A O 1
ATOM 595 N N . GLY A 1 75 ? -4.381 6.521 -9.294 1.00 85.25 75 GLY A N 1
ATOM 596 C CA . GLY A 1 75 ? -4.128 7.053 -7.955 1.00 85.25 75 GLY A CA 1
ATOM 597 C C . GLY A 1 75 ? -4.061 5.999 -6.840 1.00 85.25 75 GLY A C 1
ATOM 598 O O . GLY A 1 75 ? -4.464 6.232 -5.701 1.00 85.25 75 GLY A O 1
ATOM 599 N N . HIS A 1 76 ? -3.598 4.789 -7.160 1.00 87.44 76 HIS A N 1
ATOM 600 C CA . HIS A 1 76 ? -3.410 3.710 -6.184 1.00 87.44 76 HIS A CA 1
ATOM 601 C C . HIS A 1 76 ? -2.395 4.061 -5.092 1.00 87.44 76 HIS A C 1
ATOM 603 O O . HIS A 1 76 ? -2.547 3.616 -3.959 1.00 87.44 76 HIS A O 1
ATOM 609 N N . VAL A 1 77 ? -1.383 4.874 -5.405 1.00 89.44 77 VAL A N 1
ATOM 610 C CA . VAL A 1 77 ? -0.366 5.301 -4.432 1.00 89.44 77 VAL A CA 1
ATOM 611 C C . VAL A 1 77 ? -0.990 6.201 -3.366 1.00 89.44 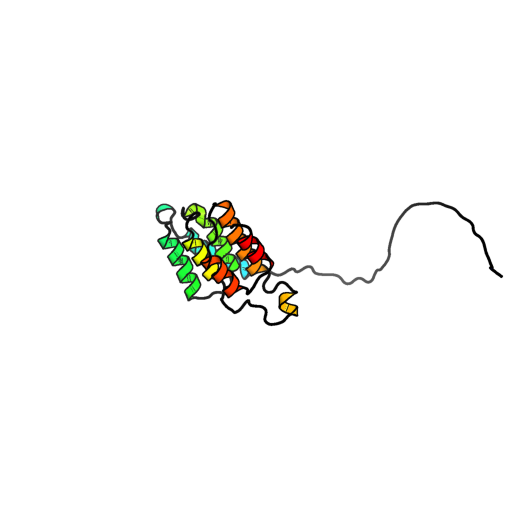77 VAL A C 1
ATOM 613 O O . VAL A 1 77 ? -0.766 6.022 -2.172 1.00 89.44 77 VAL A O 1
ATOM 616 N N . GLU A 1 78 ? -1.807 7.148 -3.800 1.00 89.75 78 GLU A N 1
ATOM 617 C CA . GLU A 1 78 ? -2.537 8.117 -2.994 1.00 89.75 78 GLU A CA 1
ATOM 618 C C . GLU A 1 78 ? -3.561 7.420 -2.100 1.00 89.75 78 GLU A C 1
ATOM 620 O O . GLU A 1 78 ? -3.650 7.719 -0.904 1.00 89.75 78 GLU A O 1
ATOM 625 N N . PHE A 1 79 ? -4.276 6.444 -2.664 1.00 90.81 79 PHE A N 1
ATOM 626 C CA . PHE A 1 79 ? -5.203 5.606 -1.917 1.00 90.81 79 PHE A CA 1
ATOM 627 C C . PHE A 1 79 ? -4.497 4.823 -0.815 1.00 90.81 79 PHE A C 1
ATOM 629 O O . PHE A 1 79 ? -4.892 4.931 0.343 1.00 90.81 79 PHE A O 1
ATOM 636 N N . ILE A 1 80 ? -3.425 4.094 -1.141 1.00 92.62 80 ILE A N 1
ATOM 637 C CA . ILE A 1 80 ? -2.675 3.306 -0.154 1.00 92.62 80 ILE A CA 1
ATOM 638 C C . ILE A 1 80 ? -2.089 4.218 0.928 1.00 92.62 80 ILE A C 1
ATOM 640 O O . ILE A 1 80 ? -2.250 3.935 2.112 1.00 92.62 80 ILE A O 1
ATOM 644 N N . ASN A 1 81 ? -1.463 5.337 0.552 1.00 91.88 81 ASN A N 1
ATOM 645 C CA . ASN A 1 81 ? -0.889 6.276 1.519 1.00 91.88 81 ASN A CA 1
ATOM 646 C C . ASN A 1 81 ? -1.949 6.836 2.475 1.00 91.88 81 ASN A C 1
ATOM 648 O O . ASN A 1 81 ? -1.686 6.973 3.668 1.00 91.88 81 ASN A O 1
ATOM 652 N N . THR A 1 82 ? -3.139 7.162 1.970 1.00 91.44 82 THR A N 1
ATOM 653 C CA . THR A 1 82 ? -4.249 7.626 2.811 1.00 91.44 82 THR A CA 1
ATOM 654 C C . THR A 1 82 ? -4.764 6.499 3.697 1.00 91.44 82 THR A C 1
ATOM 656 O O . THR A 1 82 ? -4.913 6.696 4.898 1.00 91.44 82 THR A O 1
ATOM 659 N N . ALA A 1 83 ? -4.954 5.301 3.144 1.00 91.94 83 ALA A N 1
ATOM 660 C CA . ALA A 1 83 ? -5.409 4.133 3.884 1.00 91.94 83 ALA A CA 1
ATOM 661 C C . ALA A 1 83 ? -4.476 3.806 5.064 1.00 91.94 83 ALA A C 1
ATOM 663 O O . ALA A 1 83 ? -4.961 3.623 6.180 1.00 91.94 83 ALA A O 1
ATOM 664 N N . LEU A 1 84 ? -3.151 3.845 4.858 1.00 92.31 84 LEU A N 1
ATOM 665 C CA . LEU A 1 84 ? -2.144 3.645 5.911 1.00 92.31 84 LEU A CA 1
ATOM 666 C C . LEU A 1 84 ? -2.318 4.620 7.091 1.00 92.31 84 LEU A C 1
ATOM 668 O O . LEU A 1 84 ? -2.194 4.205 8.241 1.00 92.31 84 LEU A O 1
AT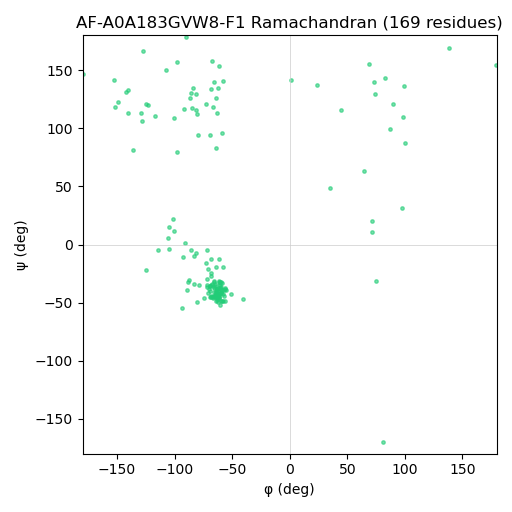OM 672 N N . LYS A 1 85 ? -2.682 5.890 6.842 1.00 91.62 85 LYS A N 1
ATOM 673 C CA . LYS A 1 85 ? -2.937 6.870 7.920 1.00 91.62 85 LYS A CA 1
ATOM 674 C C . LYS A 1 85 ? -4.089 6.442 8.833 1.00 91.62 85 LYS A C 1
ATOM 676 O O . LYS A 1 85 ? -4.042 6.697 10.032 1.00 91.62 85 LYS A O 1
ATOM 681 N N . TYR A 1 86 ? -5.106 5.790 8.272 1.00 89.88 86 TYR A N 1
ATOM 682 C CA . TYR A 1 86 ? -6.317 5.395 8.992 1.00 89.88 86 TYR A CA 1
ATOM 683 C C . TYR A 1 86 ? -6.250 3.978 9.578 1.00 89.88 86 TYR A C 1
ATOM 685 O O . TYR A 1 86 ? -7.078 3.632 10.412 1.00 89.88 86 TYR A O 1
ATOM 693 N N . ILE A 1 87 ? -5.262 3.154 9.233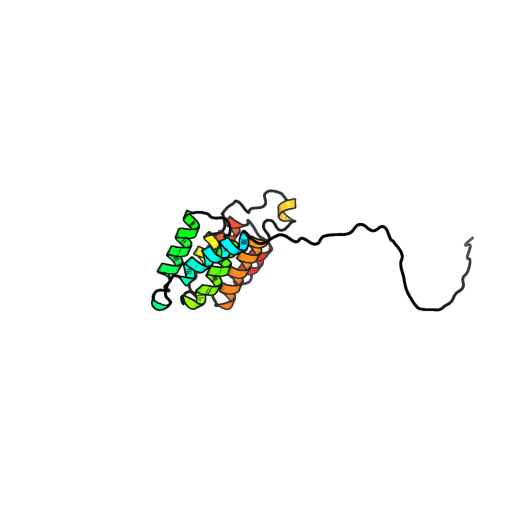 1.00 91.62 87 ILE A N 1
ATOM 694 C CA . ILE A 1 87 ? -5.146 1.782 9.760 1.00 91.62 87 ILE A CA 1
ATOM 695 C C . ILE A 1 87 ? -5.131 1.740 11.304 1.00 91.62 87 ILE A C 1
ATOM 697 O O . ILE A 1 87 ? -5.768 0.875 11.914 1.00 91.62 87 ILE A O 1
ATOM 701 N N . LYS A 1 88 ? -4.451 2.699 11.949 1.00 91.00 88 LYS A N 1
ATOM 702 C CA . LYS A 1 88 ? -4.431 2.840 13.418 1.00 91.00 88 LYS A CA 1
ATOM 703 C C . LYS A 1 88 ? -5.797 3.236 13.968 1.00 91.00 88 LYS A C 1
ATOM 705 O O . LYS A 1 88 ? -6.261 2.629 14.928 1.00 91.00 88 LYS A O 1
ATOM 710 N N . ASP A 1 89 ? -6.452 4.196 13.321 1.00 88.75 89 ASP A N 1
ATOM 711 C CA . ASP A 1 89 ? -7.781 4.689 13.697 1.00 88.75 89 ASP A CA 1
ATOM 712 C C . ASP A 1 89 ? -8.862 3.605 13.625 1.00 88.75 89 ASP A C 1
ATOM 714 O O . ASP A 1 89 ? -9.825 3.649 14.386 1.00 88.75 89 ASP A O 1
ATOM 718 N N . TYR A 1 90 ? -8.721 2.659 12.696 1.00 88.31 90 TYR A N 1
ATOM 719 C CA . TYR A 1 90 ? -9.625 1.517 12.536 1.00 88.31 90 TYR A CA 1
ATOM 720 C C . TYR A 1 90 ? -9.242 0.335 13.443 1.00 88.31 90 TYR A C 1
ATOM 722 O O . TYR A 1 90 ? -9.946 -0.669 13.467 1.00 88.31 90 TYR A O 1
ATOM 730 N N . GLY A 1 91 ? -8.123 0.420 14.173 1.00 90.62 91 GLY A N 1
ATOM 731 C CA . GLY A 1 91 ? -7.650 -0.648 15.056 1.00 90.62 91 GLY A CA 1
ATOM 732 C C . GLY A 1 91 ? -7.093 -1.882 14.335 1.00 90.62 91 GLY A C 1
ATOM 733 O O . GLY A 1 91 ? -6.808 -2.877 14.990 1.00 90.62 91 GLY A O 1
ATOM 734 N N . ILE A 1 92 ? -6.878 -1.816 13.017 1.00 94.31 92 ILE A N 1
ATOM 735 C CA . ILE A 1 92 ? -6.517 -2.966 12.159 1.00 94.31 92 ILE A CA 1
ATOM 736 C C . ILE A 1 92 ? -5.019 -3.055 11.825 1.00 94.31 92 ILE A C 1
ATOM 738 O O . ILE A 1 92 ? -4.598 -3.827 10.973 1.00 94.31 92 ILE A O 1
ATOM 742 N N . HIS A 1 93 ? -4.186 -2.266 12.499 1.00 93.50 93 HIS A N 1
ATOM 743 C CA . HIS A 1 93 ? -2.738 -2.167 12.263 1.00 93.50 93 HIS A CA 1
ATOM 744 C C . HIS A 1 93 ? -1.934 -3.452 12.480 1.00 93.50 93 HIS A C 1
ATOM 746 O O . HIS A 1 93 ? -0.777 -3.513 12.084 1.00 93.50 93 HIS A O 1
ATOM 752 N N . LYS A 1 94 ? -2.518 -4.482 13.097 1.00 93.19 94 LYS A N 1
ATOM 753 C CA . LYS A 1 94 ? -1.867 -5.789 13.284 1.00 93.19 94 LYS A CA 1
ATOM 754 C C . LYS A 1 94 ? -2.403 -6.874 12.348 1.00 93.19 94 LYS A C 1
ATOM 756 O O . LYS A 1 94 ? -1.895 -7.991 12.365 1.00 93.19 94 LYS A O 1
ATOM 761 N N . ASP A 1 95 ? -3.422 -6.569 11.545 1.00 93.75 95 ASP A N 1
ATOM 762 C CA . ASP A 1 95 ? -4.046 -7.536 10.645 1.00 93.75 95 ASP A CA 1
ATOM 763 C C . ASP A 1 95 ? -3.224 -7.709 9.364 1.00 93.75 95 ASP A C 1
ATOM 765 O O . ASP A 1 95 ? -3.184 -6.828 8.503 1.00 93.75 95 ASP A O 1
ATOM 769 N N . LEU A 1 96 ? -2.636 -8.892 9.181 1.00 94.06 96 LEU A N 1
ATOM 770 C CA . LEU A 1 96 ? -1.882 -9.230 7.972 1.00 94.06 96 LEU A CA 1
ATOM 771 C C . LEU A 1 96 ? -2.747 -9.152 6.696 1.00 94.06 96 LEU A C 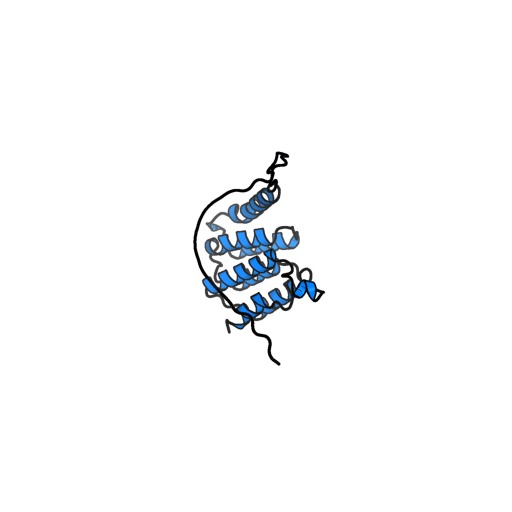1
ATOM 773 O O . LEU A 1 96 ? -2.287 -8.671 5.660 1.00 94.06 96 LEU A O 1
ATOM 777 N N . ASP A 1 97 ? -4.014 -9.571 6.774 1.00 94.31 97 ASP A N 1
ATOM 778 C CA . ASP A 1 97 ? -4.945 -9.570 5.634 1.00 94.31 97 ASP A CA 1
ATOM 779 C C . ASP A 1 97 ? -5.181 -8.170 5.061 1.00 94.31 97 ASP A C 1
ATOM 781 O O . ASP A 1 97 ? -5.380 -8.005 3.857 1.00 94.31 97 ASP A O 1
ATOM 785 N N . VAL A 1 98 ? -5.137 -7.148 5.918 1.00 94.62 98 VAL A N 1
ATOM 786 C CA . VAL A 1 98 ? -5.332 -5.751 5.518 1.00 94.62 98 VAL A CA 1
ATOM 787 C C . VAL A 1 98 ? -4.154 -5.287 4.668 1.00 94.62 98 VAL A C 1
ATOM 789 O O . VAL A 1 98 ? -4.351 -4.718 3.593 1.00 94.62 98 VAL A O 1
ATOM 792 N N . TYR A 1 99 ? -2.928 -5.607 5.084 1.00 94.94 99 TYR A N 1
ATOM 793 C CA . TYR A 1 99 ? -1.728 -5.318 4.298 1.00 94.94 99 TYR A CA 1
ATOM 794 C C . TYR A 1 99 ? -1.717 -6.081 2.968 1.00 94.94 99 TYR A C 1
ATOM 796 O O . TYR A 1 99 ? -1.423 -5.491 1.924 1.00 94.94 99 TYR A O 1
ATOM 804 N N . LYS A 1 100 ? -2.135 -7.356 2.958 1.00 94.88 100 LYS A N 1
ATOM 805 C CA . LYS A 1 100 ? -2.328 -8.126 1.714 1.00 94.88 100 LYS A CA 1
ATOM 806 C C . LYS A 1 100 ? -3.334 -7.454 0.782 1.00 94.88 100 LYS A C 1
ATOM 808 O O . LYS A 1 100 ? -3.100 -7.388 -0.428 1.00 94.88 100 LYS A O 1
ATOM 813 N N . ALA A 1 101 ? -4.448 -6.953 1.313 1.00 93.81 101 ALA A N 1
ATOM 814 C CA . ALA A 1 101 ? -5.465 -6.269 0.522 1.00 93.81 101 ALA A CA 1
ATOM 815 C C . ALA A 1 101 ? -4.921 -4.979 -0.107 1.00 93.81 101 ALA A C 1
ATOM 817 O O . ALA A 1 101 ? -5.124 -4.764 -1.302 1.00 93.81 101 ALA A O 1
ATOM 818 N N . LEU A 1 102 ? -4.164 -4.180 0.653 1.00 93.94 102 LEU A N 1
ATOM 819 C CA . LEU A 1 102 ? -3.523 -2.955 0.162 1.00 93.94 102 LEU A CA 1
ATOM 820 C C . LEU A 1 102 ? -2.487 -3.233 -0.930 1.00 93.94 102 LEU A C 1
ATOM 822 O O . LEU A 1 102 ? -2.480 -2.556 -1.957 1.00 93.94 102 LEU A O 1
ATOM 826 N N . LEU A 1 103 ? -1.653 -4.261 -0.764 1.00 92.31 103 LEU A N 1
ATOM 827 C CA . LEU A 1 103 ? -0.683 -4.654 -1.791 1.00 92.31 103 LEU A CA 1
ATOM 828 C C . LEU A 1 103 ? -1.367 -5.184 -3.064 1.00 92.31 103 LEU A C 1
ATOM 830 O O . LEU A 1 103 ? -0.879 -4.961 -4.169 1.00 92.31 103 LEU A O 1
ATOM 834 N N . ASN A 1 104 ? -2.532 -5.827 -2.945 1.00 92.00 104 ASN A N 1
ATOM 835 C CA . ASN A 1 104 ? -3.314 -6.292 -4.097 1.00 92.00 104 ASN A CA 1
ATOM 836 C C . ASN A 1 104 ? -3.997 -5.165 -4.899 1.00 92.00 104 ASN A C 1
ATOM 838 O O . ASN A 1 104 ? -4.589 -5.449 -5.946 1.00 92.00 104 ASN A O 1
ATOM 842 N N . ILE A 1 105 ? -3.918 -3.908 -4.447 1.00 90.56 105 ILE A N 1
ATOM 843 C CA . ILE A 1 105 ? -4.371 -2.737 -5.215 1.00 90.56 105 ILE A CA 1
ATOM 844 C C . ILE A 1 105 ? -3.419 -2.456 -6.384 1.00 90.56 105 ILE A C 1
ATOM 846 O O . ILE A 1 105 ? -3.848 -1.969 -7.433 1.00 90.56 105 ILE A O 1
ATOM 850 N N . PHE A 1 106 ? -2.133 -2.791 -6.240 1.00 88.38 106 PHE A N 1
ATOM 851 C CA . PHE A 1 106 ? -1.169 -2.631 -7.319 1.00 88.38 106 PHE A CA 1
ATOM 852 C C . PHE A 1 106 ? -1.550 -3.504 -8.532 1.00 88.38 106 PHE A C 1
ATOM 854 O O . PHE A 1 106 ? -1.878 -4.685 -8.377 1.00 88.38 106 PHE A O 1
ATOM 861 N N . PRO A 1 107 ?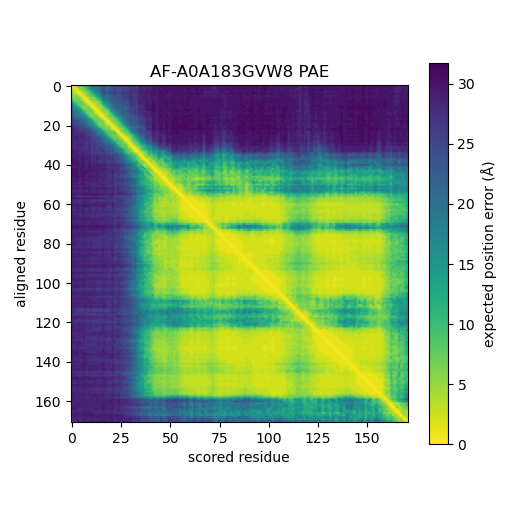 -1.500 -2.965 -9.766 1.00 84.38 107 PRO A N 1
ATOM 862 C CA . PRO A 1 107 ? -1.804 -3.751 -10.951 1.00 84.38 107 PRO A CA 1
ATOM 863 C C . PRO A 1 107 ? -0.747 -4.841 -11.171 1.00 84.38 107 PRO A C 1
ATOM 865 O O . PRO A 1 107 ? 0.420 -4.550 -11.422 1.00 84.38 107 PRO A O 1
ATOM 868 N N . LYS A 1 108 ? -1.178 -6.104 -11.130 1.00 83.69 108 LYS A N 1
ATOM 869 C CA . LYS A 1 108 ? -0.319 -7.273 -11.369 1.00 83.69 108 LYS A CA 1
ATOM 870 C C . LYS A 1 108 ? 0.180 -7.301 -12.815 1.00 83.69 108 LYS A C 1
ATOM 872 O O . LYS A 1 108 ? -0.576 -6.980 -13.736 1.00 83.69 108 LYS A O 1
ATOM 877 N N . GLY A 1 109 ? 1.443 -7.663 -13.022 1.00 73.88 109 GLY A N 1
ATOM 878 C CA . GLY A 1 109 ? 2.058 -7.836 -14.342 1.00 73.88 109 GLY A CA 1
ATOM 879 C C . GLY A 1 109 ? 2.393 -6.548 -15.103 1.00 73.88 109 GLY A C 1
ATOM 880 O O . GLY A 1 109 ? 3.381 -6.510 -15.829 1.00 73.88 109 GLY A O 1
ATOM 881 N N . LYS A 1 110 ? 1.619 -5.468 -14.928 1.00 71.19 110 LYS A N 1
ATOM 882 C CA . LYS A 1 110 ? 1.797 -4.216 -15.691 1.00 71.19 110 LYS A CA 1
ATOM 883 C C . LYS A 1 110 ? 3.079 -3.459 -15.356 1.00 71.19 110 LYS A C 1
ATOM 885 O O . LYS A 1 110 ? 3.527 -2.662 -16.170 1.00 71.19 110 LYS A O 1
ATOM 890 N N . MET A 1 111 ? 3.627 -3.670 -14.161 1.00 70.69 111 MET A N 1
ATOM 891 C CA . MET A 1 111 ? 4.804 -2.949 -13.674 1.00 70.69 111 MET A CA 1
ATOM 892 C C . MET A 1 111 ? 6.073 -3.812 -13.706 1.00 70.69 111 MET A C 1
ATOM 894 O O . MET A 1 111 ? 7.077 -3.439 -13.105 1.00 70.69 111 MET A O 1
ATOM 898 N N . ILE A 1 112 ? 6.044 -4.942 -14.427 1.00 71.31 112 ILE A N 1
ATOM 899 C CA . ILE A 1 112 ? 7.193 -5.839 -14.585 1.00 71.31 112 ILE A CA 1
ATOM 900 C C . ILE A 1 112 ? 8.078 -5.340 -15.738 1.00 71.31 112 ILE A C 1
ATOM 902 O O . ILE A 1 112 ? 7.622 -5.330 -16.888 1.00 71.31 112 ILE A O 1
ATOM 906 N N . PRO A 1 113 ? 9.344 -4.965 -15.472 1.00 68.38 113 PRO A N 1
ATOM 907 C CA . PRO A 1 113 ? 10.260 -4.522 -16.515 1.00 68.38 113 PRO A CA 1
ATOM 908 C C . PRO A 1 113 ? 10.547 -5.665 -17.496 1.00 68.38 113 PRO A C 1
ATOM 910 O O . PRO A 1 113 ? 10.985 -6.744 -17.098 1.00 68.38 113 PRO A O 1
ATOM 913 N N . GLN A 1 114 ? 10.329 -5.421 -18.788 1.00 73.88 114 GLN A N 1
ATOM 914 C CA . GLN A 1 114 ? 10.547 -6.421 -19.843 1.00 73.88 114 GLN A CA 1
ATOM 915 C C . GLN A 1 114 ? 11.992 -6.384 -20.367 1.00 73.88 114 GLN A C 1
ATOM 917 O O . GLN A 1 114 ? 12.570 -7.413 -20.707 1.00 73.88 114 GLN A O 1
ATOM 922 N N . ASN A 1 115 ? 12.612 -5.198 -20.369 1.00 76.81 115 ASN A N 1
ATOM 923 C CA . ASN A 1 115 ? 13.933 -4.976 -20.962 1.00 76.81 115 ASN A CA 1
ATOM 924 C C . ASN A 1 115 ? 15.026 -4.789 -19.902 1.00 76.81 115 ASN A C 1
ATOM 926 O O . ASN A 1 115 ? 14.792 -4.209 -18.843 1.00 76.81 115 ASN A O 1
ATOM 930 N N . THR A 1 116 ? 16.263 -5.184 -20.218 1.00 66.19 116 THR A N 1
ATOM 931 C CA . THR A 1 116 ? 17.425 -5.029 -19.319 1.00 66.19 116 THR A CA 1
ATOM 932 C C . THR A 1 116 ? 17.638 -3.573 -18.884 1.00 66.19 116 THR A C 1
ATOM 934 O O . THR A 1 116 ? 17.907 -3.321 -17.716 1.00 66.19 116 THR A O 1
ATOM 937 N N . PHE A 1 117 ? 17.405 -2.596 -19.768 1.00 63.16 117 PHE A N 1
ATOM 938 C CA . PHE A 1 117 ? 17.462 -1.171 -19.413 1.00 63.16 117 PHE A CA 1
ATOM 939 C C . PHE A 1 117 ? 16.377 -0.743 -18.412 1.00 63.16 117 PHE A C 1
ATOM 941 O O . PHE A 1 117 ? 16.662 0.034 -17.508 1.00 63.16 117 PHE A O 1
ATOM 948 N N . GLN A 1 118 ? 15.158 -1.285 -18.515 1.00 66.81 118 GLN A N 1
ATOM 949 C CA . GLN A 1 118 ? 14.076 -1.049 -17.544 1.00 66.81 118 GLN A CA 1
ATOM 950 C C . GLN A 1 118 ? 14.309 -1.782 -16.218 1.00 66.81 118 GLN A C 1
ATOM 952 O O . GLN A 1 118 ? 13.647 -1.497 -15.230 1.00 66.81 118 GLN A O 1
ATOM 957 N N . ARG A 1 119 ? 15.214 -2.764 -16.195 1.00 65.94 119 ARG A N 1
ATOM 958 C CA . ARG A 1 119 ? 15.647 -3.441 -14.970 1.00 65.94 119 ARG A CA 1
ATOM 959 C C . ARG A 1 119 ? 16.737 -2.651 -14.250 1.00 65.94 119 ARG A C 1
ATOM 961 O O . ARG A 1 119 ? 16.798 -2.672 -13.027 1.00 65.94 119 ARG A O 1
ATOM 968 N N . ILE A 1 120 ? 17.591 -1.975 -15.022 1.00 63.06 120 ILE A N 1
ATOM 969 C CA . ILE A 1 120 ? 18.653 -1.100 -14.513 1.00 63.06 120 ILE A CA 1
ATOM 970 C C . ILE A 1 120 ? 18.055 0.212 -13.992 1.00 63.06 120 ILE A C 1
ATOM 972 O O . ILE A 1 120 ? 18.406 0.657 -12.902 1.00 63.06 120 ILE A O 1
ATOM 976 N N . PHE A 1 121 ? 17.143 0.828 -14.747 1.00 58.28 121 PHE A N 1
ATOM 977 C CA . PHE A 1 121 ? 16.429 2.024 -14.310 1.00 58.28 121 PHE A CA 1
ATOM 978 C C . PHE A 1 121 ? 15.201 1.626 -13.490 1.00 58.28 121 PHE A C 1
ATOM 980 O O . PHE A 1 121 ? 14.425 0.790 -13.931 1.00 58.28 121 PHE A O 1
ATOM 987 N N . LEU A 1 122 ? 15.007 2.214 -12.310 1.00 65.31 122 LEU A N 1
ATOM 988 C CA . LEU A 1 122 ? 13.911 1.881 -11.395 1.00 65.31 122 LEU A CA 1
ATOM 989 C C . LEU A 1 122 ? 12.533 2.085 -12.075 1.00 65.31 122 LEU A C 1
ATOM 991 O O . LEU A 1 122 ? 12.022 3.203 -12.141 1.00 65.31 122 LEU A O 1
ATOM 995 N N . HIS A 1 123 ? 11.941 1.022 -12.630 1.00 70.38 123 HIS A N 1
ATOM 996 C CA . HIS A 1 123 ? 10.667 1.092 -13.354 1.00 70.38 123 HIS A CA 1
ATOM 997 C C . HIS A 1 123 ? 9.508 1.294 -12.365 1.00 70.38 123 HIS A C 1
ATOM 999 O O . HIS A 1 123 ? 9.310 0.469 -11.481 1.00 70.38 123 HIS A O 1
ATOM 1005 N N . TYR A 1 124 ? 8.743 2.384 -12.504 1.00 75.56 124 TYR A N 1
ATOM 1006 C CA . TYR A 1 124 ? 7.678 2.800 -11.569 1.00 75.56 124 TYR A CA 1
ATOM 1007 C C . TYR A 1 124 ? 8.165 3.169 -10.146 1.00 75.56 124 TYR A C 1
ATOM 1009 O O . TYR A 1 124 ? 7.760 2.546 -9.159 1.00 75.56 124 TYR A O 1
ATOM 1017 N N . PRO A 1 125 ? 8.995 4.225 -10.004 1.00 82.44 125 PRO A N 1
ATOM 1018 C CA . PRO A 1 125 ? 9.634 4.591 -8.735 1.00 82.44 125 PRO A CA 1
ATOM 1019 C C . PRO A 1 125 ? 8.635 4.967 -7.627 1.00 82.44 125 PRO A C 1
ATOM 1021 O O . PRO A 1 125 ? 8.832 4.616 -6.467 1.00 82.44 125 PRO A O 1
ATOM 1024 N N . MET A 1 126 ? 7.535 5.651 -7.960 1.00 85.88 126 MET A N 1
ATOM 1025 C CA . MET A 1 126 ? 6.542 6.087 -6.965 1.00 85.88 126 MET A CA 1
ATOM 1026 C C . MET A 1 126 ? 5.762 4.913 -6.365 1.00 85.88 126 MET A C 1
ATOM 1028 O O . MET A 1 126 ? 5.505 4.872 -5.163 1.00 85.88 126 MET A O 1
ATOM 1032 N N . GLN A 1 127 ? 5.411 3.936 -7.197 1.00 87.56 127 GLN A N 1
ATOM 1033 C CA . GLN A 1 127 ? 4.667 2.743 -6.803 1.00 87.56 127 GLN A CA 1
ATOM 1034 C C . GLN A 1 127 ? 5.528 1.813 -5.956 1.00 87.56 127 GLN A C 1
ATOM 1036 O O . GLN A 1 127 ? 5.079 1.310 -4.930 1.00 87.56 127 GLN A O 1
ATOM 1041 N N . GLN A 1 128 ? 6.785 1.656 -6.356 1.00 86.94 128 GLN A N 1
ATOM 1042 C CA . GLN A 1 128 ? 7.796 0.939 -5.599 1.00 86.94 128 GLN A CA 1
ATOM 1043 C C . GLN A 1 128 ? 8.023 1.570 -4.216 1.00 86.94 128 GLN A C 1
ATOM 1045 O O . GLN A 1 128 ? 7.921 0.880 -3.202 1.00 86.94 128 GLN A O 1
ATOM 1050 N N . ASN A 1 129 ? 8.211 2.890 -4.140 1.00 89.44 129 ASN A N 1
ATOM 1051 C CA . ASN A 1 129 ? 8.330 3.594 -2.858 1.00 89.44 129 ASN A CA 1
ATOM 1052 C C . ASN A 1 129 ? 7.084 3.415 -1.978 1.00 89.44 129 ASN A C 1
ATOM 1054 O O . ASN A 1 129 ? 7.200 3.238 -0.769 1.00 89.44 129 ASN A O 1
ATOM 1058 N N . CYS A 1 130 ? 5.889 3.432 -2.571 1.00 91.44 130 CYS A N 1
ATOM 1059 C CA . CYS A 1 130 ? 4.649 3.155 -1.851 1.00 91.44 130 CYS A CA 1
ATOM 1060 C C . CYS A 1 130 ? 4.614 1.722 -1.297 1.00 91.44 130 CYS A C 1
ATOM 1062 O O . CYS A 1 130 ? 4.283 1.527 -0.132 1.00 91.44 130 CYS A O 1
ATOM 1064 N N . CYS A 1 131 ? 5.026 0.727 -2.086 1.00 91.38 131 CYS A N 1
ATOM 1065 C CA . CYS A 1 131 ? 5.139 -0.656 -1.626 1.00 91.38 131 CYS A CA 1
ATOM 1066 C C . CYS A 1 131 ? 6.113 -0.793 -0.443 1.00 91.38 131 CYS A C 1
ATOM 1068 O O . CYS A 1 131 ? 5.803 -1.492 0.518 1.00 91.38 131 CYS A O 1
ATOM 1070 N N . VAL A 1 132 ? 7.262 -0.109 -0.481 1.00 90.69 132 VAL A N 1
ATOM 1071 C CA . VAL A 1 132 ? 8.221 -0.096 0.639 1.00 90.69 132 VAL A CA 1
ATOM 1072 C C . VAL A 1 132 ? 7.590 0.513 1.885 1.00 90.69 132 VAL A C 1
ATOM 1074 O O . VAL A 1 132 ? 7.670 -0.105 2.936 1.00 90.69 132 VAL A O 1
ATOM 1077 N N . LYS A 1 133 ? 6.863 1.631 1.766 1.00 92.00 133 LYS A N 1
ATOM 1078 C CA . LYS A 1 133 ? 6.140 2.228 2.903 1.00 92.00 133 LYS A CA 1
ATOM 1079 C C . LYS A 1 133 ? 5.150 1.263 3.557 1.00 92.00 133 LYS A C 1
ATOM 1081 O O . LYS A 1 133 ? 5.034 1.259 4.775 1.00 92.00 133 LYS A O 1
ATOM 1086 N N . VAL A 1 134 ? 4.447 0.443 2.771 1.00 93.31 134 VAL A N 1
ATOM 1087 C CA . VAL A 1 134 ? 3.547 -0.588 3.318 1.00 93.31 134 VAL A CA 1
ATOM 1088 C C . VAL A 1 134 ? 4.339 -1.619 4.129 1.00 93.31 134 VAL A C 1
ATOM 1090 O O . VAL A 1 134 ? 3.944 -1.949 5.242 1.00 93.31 134 VAL A O 1
ATOM 1093 N N . LEU A 1 135 ? 5.473 -2.091 3.602 1.00 92.69 135 LEU A N 1
ATOM 1094 C CA . LEU A 1 135 ? 6.350 -3.041 4.298 1.00 92.69 135 LEU A CA 1
ATOM 1095 C C . LEU A 1 135 ? 7.036 -2.421 5.532 1.00 92.69 135 LEU A C 1
ATOM 1097 O O . LEU A 1 135 ? 7.270 -3.119 6.514 1.00 92.69 135 LEU A O 1
ATOM 1101 N N . ASP A 1 136 ? 7.369 -1.129 5.497 1.00 92.25 136 ASP A N 1
ATOM 1102 C CA . ASP A 1 136 ? 7.889 -0.370 6.642 1.00 92.25 136 ASP A CA 1
ATOM 1103 C C . ASP A 1 136 ? 6.835 -0.262 7.754 1.00 92.25 136 ASP A C 1
ATOM 1105 O O . ASP A 1 136 ? 7.141 -0.510 8.916 1.00 92.25 136 ASP A O 1
ATOM 1109 N N . GLU A 1 137 ? 5.584 0.057 7.410 1.00 93.44 137 GLU A N 1
ATOM 1110 C CA . GLU A 1 137 ? 4.483 0.126 8.380 1.00 93.44 137 GLU A CA 1
ATOM 1111 C C . GLU A 1 137 ? 4.200 -1.235 9.027 1.00 93.44 137 GLU A C 1
ATOM 1113 O O . GLU A 1 137 ? 3.956 -1.301 10.230 1.00 93.44 137 GLU A O 1
ATOM 1118 N N . MET A 1 138 ? 4.277 -2.328 8.264 1.00 93.12 138 MET A N 1
ATOM 1119 C CA . MET A 1 138 ? 4.165 -3.679 8.821 1.00 93.12 138 MET A CA 1
ATOM 1120 C C . MET A 1 138 ? 5.245 -3.952 9.873 1.00 93.12 138 MET A C 1
ATOM 1122 O O . MET A 1 138 ? 4.933 -4.391 10.979 1.00 93.12 138 MET A O 1
ATOM 1126 N N . GLU A 1 139 ? 6.501 -3.638 9.552 1.00 92.00 139 GLU A N 1
ATOM 1127 C CA . GLU A 1 139 ? 7.635 -3.792 10.466 1.00 92.00 139 GLU A CA 1
ATOM 1128 C C . GLU A 1 139 ? 7.472 -2.924 11.719 1.00 92.00 139 GLU A C 1
ATOM 1130 O O . GLU A 1 139 ? 7.633 -3.417 12.836 1.00 92.00 139 GLU A O 1
ATOM 1135 N N . TRP A 1 140 ? 7.057 -1.665 11.553 1.00 93.12 140 TRP A N 1
ATOM 1136 C CA . TRP A 1 140 ? 6.777 -0.750 12.662 1.00 93.12 140 TRP A CA 1
ATOM 1137 C C . TRP A 1 140 ? 5.683 -1.277 13.603 1.00 93.12 140 TRP A C 1
ATOM 1139 O O . TRP A 1 140 ? 5.714 -1.039 14.813 1.00 93.12 140 TRP A O 1
ATOM 1149 N N . HIS A 1 141 ? 4.720 -2.022 13.060 1.00 92.06 141 HIS A N 1
ATOM 1150 C CA . HIS A 1 141 ? 3.634 -2.645 13.810 1.00 92.06 141 HIS A CA 1
ATOM 1151 C C . HIS A 1 141 ? 3.916 -4.068 14.300 1.00 92.06 141 HIS A C 1
ATOM 1153 O O . HIS A 1 141 ? 3.061 -4.655 14.972 1.00 92.06 141 HIS A O 1
ATOM 1159 N N . GLY A 1 142 ? 5.112 -4.60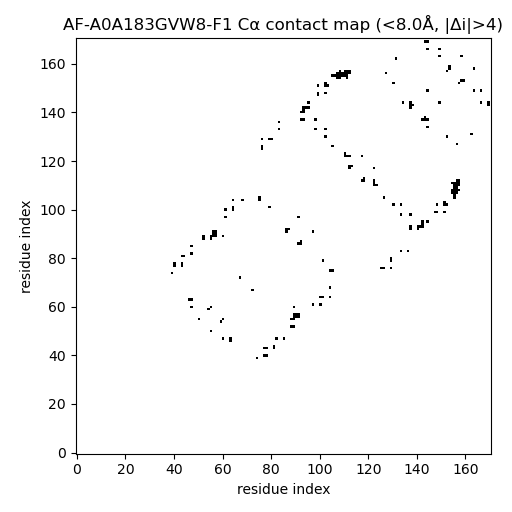1 14.034 1.00 92.00 142 GLY A N 1
ATOM 1160 C CA . GLY A 1 142 ? 5.508 -5.957 14.417 1.00 92.00 142 GLY A CA 1
ATOM 1161 C C . GLY A 1 142 ? 4.803 -7.055 13.612 1.00 92.00 142 GLY A C 1
ATOM 1162 O O . GLY A 1 142 ? 4.725 -8.198 14.064 1.00 92.00 142 GLY A O 1
ATOM 1163 N N . VAL A 1 143 ? 4.267 -6.720 12.437 1.00 93.19 143 VAL A N 1
ATOM 1164 C CA . VAL A 1 143 ? 3.625 -7.659 11.513 1.00 93.19 143 VAL A CA 1
ATOM 1165 C C . VAL A 1 143 ? 4.675 -8.173 10.534 1.00 93.19 143 VAL A C 1
ATOM 1167 O O . VAL A 1 143 ? 5.229 -7.413 9.744 1.00 93.19 143 VAL A O 1
ATOM 1170 N N . HIS A 1 144 ? 4.943 -9.476 10.562 1.00 90.81 144 HIS A N 1
ATOM 1171 C CA . HIS A 1 144 ? 5.921 -10.084 9.663 1.00 90.81 144 HIS A CA 1
ATOM 1172 C C . HIS A 1 144 ? 5.283 -10.414 8.305 1.00 90.81 144 HIS A C 1
ATOM 1174 O O . HIS A 1 144 ? 4.182 -10.975 8.274 1.00 90.81 144 HIS A O 1
ATOM 1180 N N . PRO A 1 145 ? 5.945 -10.094 7.179 1.00 89.88 145 PRO A N 1
ATOM 1181 C CA . PRO A 1 145 ? 5.459 -10.480 5.864 1.00 89.88 145 PRO A CA 1
ATOM 1182 C C . PRO A 1 145 ? 5.552 -11.994 5.674 1.00 89.88 145 PRO A C 1
ATOM 1184 O O . PRO A 1 145 ? 6.577 -12.616 5.948 1.00 89.88 145 PRO A O 1
ATOM 1187 N N . ASP A 1 146 ? 4.475 -12.585 5.168 1.00 92.25 146 ASP A N 1
ATOM 1188 C CA . ASP A 1 146 ? 4.430 -13.997 4.820 1.00 92.25 146 ASP A CA 1
ATOM 1189 C C . ASP A 1 146 ? 4.856 -14.239 3.364 1.00 92.25 146 ASP A C 1
ATOM 1191 O O . ASP A 1 146 ? 5.172 -13.324 2.593 1.00 92.25 146 ASP A O 1
ATOM 1195 N N . LYS A 1 147 ? 4.865 -15.516 2.971 1.00 89.94 147 LYS A N 1
ATOM 1196 C CA . LYS A 1 147 ? 5.183 -15.907 1.596 1.00 89.94 147 LYS A CA 1
ATOM 1197 C C . LYS A 1 147 ? 4.193 -15.305 0.590 1.00 89.94 147 LYS A C 1
ATOM 1199 O O . LYS A 1 147 ? 4.601 -14.918 -0.498 1.00 89.94 147 LYS A O 1
ATOM 1204 N N . GLU A 1 148 ? 2.920 -15.172 0.955 1.00 92.00 148 GLU A N 1
ATOM 1205 C CA . GLU A 1 148 ? 1.913 -14.591 0.066 1.00 92.00 148 GLU A CA 1
ATOM 1206 C C . GLU A 1 148 ? 2.187 -13.113 -0.225 1.00 92.00 148 GLU A C 1
ATOM 1208 O O . GLU A 1 148 ? 2.064 -12.688 -1.372 1.00 92.00 148 GLU A O 1
ATOM 1213 N N . ILE A 1 149 ? 2.610 -12.327 0.771 1.00 91.12 149 ILE A N 1
ATOM 1214 C CA . ILE A 1 149 ? 3.018 -10.932 0.560 1.00 91.12 149 ILE A CA 1
ATOM 1215 C C . ILE A 1 149 ? 4.204 -10.844 -0.390 1.00 91.12 149 ILE A C 1
ATOM 1217 O O . ILE A 1 149 ? 4.180 -10.031 -1.318 1.00 91.12 149 ILE A O 1
ATOM 1221 N N . HIS A 1 150 ? 5.204 -11.706 -0.212 1.00 89.12 150 HIS A N 1
ATOM 1222 C CA . HIS A 1 150 ? 6.317 -11.794 -1.150 1.00 89.12 150 HIS A CA 1
ATOM 1223 C C . HIS A 1 150 ? 5.821 -12.068 -2.580 1.00 89.12 150 HIS A C 1
ATOM 1225 O O . HIS A 1 150 ? 6.181 -11.348 -3.513 1.00 89.12 150 HIS A O 1
ATOM 1231 N N . ASP A 1 151 ? 4.938 -13.052 -2.746 1.00 90.00 151 ASP A N 1
ATOM 1232 C CA . ASP A 1 151 ? 4.404 -13.434 -4.052 1.00 90.00 151 ASP A CA 1
ATOM 1233 C C . ASP A 1 151 ? 3.553 -12.309 -4.673 1.00 90.00 151 ASP A C 1
ATOM 1235 O O . ASP A 1 151 ? 3.611 -12.083 -5.883 1.00 90.00 151 ASP A O 1
ATOM 1239 N N . ILE A 1 152 ? 2.799 -11.540 -3.878 1.00 90.88 152 ILE A N 1
ATOM 1240 C CA . ILE A 1 152 ? 2.054 -10.362 -4.358 1.00 90.88 152 ILE A CA 1
ATOM 1241 C C . ILE A 1 152 ? 3.014 -9.287 -4.881 1.00 90.88 152 ILE A C 1
ATOM 1243 O O . ILE A 1 152 ? 2.792 -8.757 -5.973 1.00 90.88 152 ILE A O 1
ATOM 1247 N N . VAL A 1 153 ? 4.080 -8.981 -4.137 1.00 88.62 153 VAL A N 1
ATOM 1248 C CA . VAL A 1 153 ? 5.071 -7.963 -4.524 1.00 88.62 153 VAL A CA 1
ATOM 1249 C C . VAL A 1 153 ? 5.792 -8.371 -5.809 1.00 88.62 153 VAL A C 1
ATOM 1251 O O . VAL A 1 153 ? 5.890 -7.559 -6.733 1.00 88.62 153 VAL A O 1
ATOM 1254 N N . VAL A 1 154 ? 6.218 -9.633 -5.912 1.00 86.25 154 VAL A N 1
ATOM 1255 C CA . VAL A 1 154 ? 6.863 -10.165 -7.123 1.00 86.25 154 VAL A CA 1
ATOM 1256 C C . VAL A 1 154 ? 5.904 -10.152 -8.315 1.00 86.25 154 VAL A C 1
ATOM 1258 O O . VAL A 1 154 ? 6.288 -9.759 -9.413 1.00 86.25 154 VAL A O 1
ATOM 1261 N N . ASN A 1 155 ? 4.631 -10.494 -8.122 1.00 87.38 155 ASN A N 1
ATOM 1262 C CA . ASN A 1 155 ? 3.636 -10.437 -9.198 1.00 87.38 155 ASN A CA 1
ATOM 1263 C C . ASN A 1 155 ? 3.305 -9.003 -9.650 1.00 87.38 155 ASN A C 1
ATOM 1265 O O . ASN A 1 155 ? 2.879 -8.796 -10.789 1.00 87.38 155 ASN A O 1
ATOM 1269 N N . ALA A 1 156 ? 3.453 -8.010 -8.771 1.00 85.31 156 ALA A N 1
ATOM 1270 C CA . ALA A 1 156 ? 3.224 -6.608 -9.102 1.00 85.31 156 ALA A CA 1
ATOM 1271 C C . ALA A 1 156 ? 4.425 -5.985 -9.829 1.00 85.31 156 ALA A C 1
ATOM 1273 O O . ALA A 1 156 ? 4.241 -5.376 -10.883 1.00 85.31 156 ALA A O 1
ATOM 1274 N N . PHE A 1 157 ? 5.638 -6.156 -9.296 1.00 80.81 157 PHE A N 1
ATOM 1275 C CA . PHE A 1 157 ? 6.838 -5.418 -9.721 1.00 80.81 157 PHE A CA 1
ATOM 1276 C C . PHE A 1 157 ? 7.926 -6.287 -10.370 1.00 80.81 157 PHE A C 1
ATOM 1278 O O . PHE A 1 157 ? 8.928 -5.764 -10.857 1.00 80.81 157 PHE A O 1
ATOM 1285 N N . GLY A 1 158 ? 7.738 -7.605 -10.407 1.00 78.69 158 GLY A N 1
ATOM 1286 C CA . GLY A 1 158 ? 8.754 -8.566 -10.819 1.00 78.69 158 GLY A CA 1
ATOM 1287 C C . GLY A 1 158 ? 9.747 -8.873 -9.699 1.00 78.69 158 GLY A C 1
ATOM 1288 O O . GLY A 1 158 ? 9.569 -8.488 -8.543 1.00 78.69 158 GLY A O 1
ATOM 1289 N N . GLU A 1 159 ? 10.818 -9.580 -10.050 1.00 70.56 159 GLU A N 1
ATOM 1290 C CA . GLU A 1 159 ? 11.902 -9.909 -9.127 1.00 70.56 159 GLU A CA 1
ATOM 1291 C C . GLU A 1 159 ? 12.676 -8.626 -8.775 1.00 70.56 159 GLU A C 1
ATOM 1293 O O . GLU A 1 159 ? 13.526 -8.134 -9.523 1.00 70.56 159 GLU A O 1
ATOM 1298 N N . TRP A 1 160 ? 12.290 -8.002 -7.662 1.00 62.62 160 TRP A N 1
ATOM 1299 C CA . TRP A 1 160 ? 12.683 -6.634 -7.349 1.00 62.62 160 TRP A CA 1
ATOM 1300 C C . TRP A 1 160 ? 13.843 -6.593 -6.351 1.00 62.62 160 TRP A C 1
ATOM 1302 O O . TRP A 1 160 ? 13.668 -6.853 -5.164 1.00 62.62 160 TRP A O 1
ATOM 1312 N N . ASN A 1 161 ? 15.044 -6.212 -6.789 1.00 55.12 161 ASN A N 1
ATOM 1313 C CA . ASN A 1 161 ? 16.248 -6.259 -5.944 1.00 55.12 161 ASN A CA 1
ATOM 1314 C C . ASN A 1 161 ? 16.173 -5.451 -4.627 1.00 55.12 161 ASN A C 1
ATOM 1316 O O . ASN A 1 161 ? 16.951 -5.732 -3.720 1.00 55.12 161 ASN A O 1
ATOM 1320 N N . PHE A 1 162 ? 15.268 -4.472 -4.480 1.00 53.12 162 PHE A N 1
ATOM 1321 C CA . PHE A 1 162 ? 15.195 -3.634 -3.274 1.00 53.12 162 PHE A CA 1
ATOM 1322 C C . PHE A 1 162 ? 14.194 -4.157 -2.227 1.00 53.12 162 PHE A C 1
ATOM 1324 O O . PHE A 1 162 ? 14.595 -4.444 -1.099 1.00 53.12 162 PHE A O 1
ATOM 1331 N N . ALA A 1 163 ? 12.923 -4.387 -2.588 1.00 52.31 163 ALA A N 1
ATOM 1332 C CA . ALA A 1 163 ? 11.952 -4.952 -1.639 1.00 52.31 163 ALA A CA 1
ATOM 1333 C C . ALA A 1 163 ? 12.201 -6.430 -1.335 1.00 52.31 163 ALA A C 1
ATOM 1335 O O . ALA A 1 163 ? 12.036 -6.844 -0.192 1.00 52.31 163 ALA A O 1
ATOM 1336 N N . THR A 1 164 ? 12.662 -7.223 -2.308 1.00 53.84 164 THR A N 1
ATOM 1337 C CA . THR A 1 164 ? 12.948 -8.647 -2.065 1.00 53.84 164 THR A CA 1
ATOM 1338 C C . THR A 1 164 ? 14.114 -8.816 -1.093 1.00 53.84 164 THR A C 1
ATOM 1340 O O . THR A 1 164 ? 14.108 -9.743 -0.289 1.00 53.84 164 THR A O 1
ATOM 1343 N N . ARG A 1 165 ? 15.094 -7.895 -1.097 1.00 56.03 165 ARG A N 1
ATOM 1344 C CA . ARG A 1 165 ? 16.127 -7.855 -0.050 1.00 56.03 165 ARG A CA 1
ATOM 1345 C C . ARG A 1 165 ? 15.505 -7.570 1.311 1.00 56.03 165 ARG A C 1
ATOM 1347 O O . ARG A 1 165 ? 15.778 -8.324 2.235 1.00 56.03 165 ARG A O 1
ATOM 1354 N N . LYS A 1 166 ? 14.632 -6.564 1.422 1.00 56.03 166 LYS A N 1
ATOM 1355 C CA . LYS A 1 166 ? 13.965 -6.249 2.692 1.00 56.03 166 LYS A CA 1
ATOM 1356 C C . LYS A 1 166 ? 13.159 -7.438 3.238 1.00 56.03 166 LYS A C 1
ATOM 1358 O O . LYS A 1 166 ? 13.367 -7.834 4.377 1.00 56.03 166 LYS A O 1
ATOM 1363 N N . VAL A 1 167 ? 12.330 -8.068 2.404 1.00 58.59 167 VAL A N 1
ATOM 1364 C CA . VAL A 1 167 ? 11.500 -9.223 2.798 1.00 58.59 167 VAL A CA 1
ATOM 1365 C C . VAL A 1 167 ? 12.349 -10.455 3.149 1.00 58.59 167 VAL A C 1
ATOM 1367 O O . VAL A 1 167 ? 12.022 -11.180 4.082 1.00 58.59 167 VAL A O 1
ATOM 1370 N N . ARG A 1 168 ? 13.471 -10.702 2.452 1.00 54.75 168 ARG A N 1
ATOM 1371 C CA . ARG A 1 168 ? 14.383 -11.824 2.772 1.00 54.75 168 ARG A CA 1
ATOM 1372 C C . ARG A 1 168 ? 15.168 -11.625 4.072 1.00 54.75 168 ARG A C 1
ATOM 1374 O O . ARG A 1 168 ? 15.645 -12.618 4.610 1.00 54.75 168 ARG A O 1
ATOM 1381 N N . LEU A 1 169 ? 15.317 -10.388 4.548 1.00 52.81 169 LEU A N 1
ATOM 1382 C CA . LEU A 1 169 ? 16.045 -10.050 5.777 1.00 52.81 169 LEU A CA 1
ATOM 1383 C C . LEU A 1 169 ? 15.206 -10.207 7.059 1.00 52.81 169 LEU A C 1
ATOM 1385 O O . LEU A 1 169 ? 15.775 -10.161 8.141 1.00 52.81 169 LEU A O 1
ATOM 1389 N N . GLN A 1 170 ? 13.892 -10.417 6.949 1.00 50.16 170 GLN A N 1
ATOM 1390 C CA . GLN A 1 170 ? 12.967 -10.555 8.086 1.00 50.16 170 GLN A CA 1
ATOM 1391 C C . GLN A 1 170 ? 12.581 -12.021 8.384 1.00 50.16 170 GLN A C 1
ATOM 1393 O O . GLN A 1 170 ? 11.526 -12.272 8.963 1.00 50.16 170 GLN A O 1
ATOM 1398 N N . ARG A 1 171 ? 13.407 -12.986 7.955 1.00 43.53 171 ARG A N 1
ATOM 1399 C CA . ARG A 1 171 ? 13.266 -14.413 8.297 1.00 43.53 171 ARG A CA 1
ATOM 1400 C C . ARG A 1 171 ? 13.987 -14.776 9.584 1.00 43.53 171 ARG A C 1
ATOM 1402 O O . ARG A 1 171 ? 15.085 -14.221 9.800 1.00 43.53 171 ARG A O 1
#

Sequence (171 aa):
MVVRCKGVARFLLELSHRVPQHCSSARASSSAEPKTEERSLVHVEHHFQSIPRPKRNKETFMAAVSAFRENKPRGHVEFINTALKYIKDYGIHKDLDVYKALLNIFPKGKMIPQNTFQRIFLHYPMQQNCCVKVLDEMEWHGVHPDKEIHDIVVNAFGEWNFATRKVRLQR

Radius of gyration: 26.51 Å; Cα contacts (8 Å, |Δi|>4): 114; chains: 1; bounding box: 91×55×40 Å

Mean predicted aligned error: 14.52 Å

Foldseek 3Di:
DDDDDDDDDDDDDDDDDDDDDDDDDDDDDDPDDDDPVVVVLVVLLCLLVVQDLVRLEPVSLLVSLVVCQVVLDPDLLSNLVSSLVCCVSSVNLQPLVSLLSSLLSADFPPQEDPDPVCLVPPGPPSVVVSLVVSVVSCVVSVHQDDPSSVVSVCRRHNPRPPVVVVNVVRD

pLDDT: mean 71.32, std 21.57, range [29.39, 94.94]

Secondary structure (DSSP, 8-state):
----------------------------------SHHHHHHHHHHHHHHSS-GGG--HHHHHHHHHHHHHH--S-HHHHHHHHHHHHTTTT-TT-HHHHHHHHTTSPTTTT---SHHHHHTTSSHHHHHHHHHHHHHHHHTTPPP-HHHHHHHHHHH-S-TTHHHHHHTT-

Nearest PDB structures (foldseek):
  8dh6-assembly1_f  TM=6.092E-01  e=2.228E-01  Saccharomyces cerevisiae
  3ag2-assembly2_R  TM=5.993E-01  e=2.872E-01  Bos taurus
  6jy3-assembly1_E  TM=5.950E-01  e=6.150E-01  Bos taurus
  4buj-assembly2_E  TM=3.065E-01  e=1.131E+00  Saccharomyces cerevisiae S288C
  3ls1-assembly2_B  TM=1.868E-01  e=6.357E+00  Synechocystis sp. PCC 6803

Organism: Heligmosomoides polygyrus (NCBI:txid6339)

Solvent-accessible surface area (backbone atoms only — not comparable to full-atom values): 10864 Å² total; per-residue (Å²): 142,83,91,82,80,88,81,91,79,89,84,93,80,86,84,83,88,81,84,89,88,86,82,91,82,80,87,76,95,72,88,84,77,80,71,66,62,59,57,51,49,55,58,51,50,46,66,65,63,73,50,54,75,94,67,45,37,66,67,55,54,51,50,53,54,48,59,49,54,74,68,64,58,86,60,58,54,60,45,49,58,53,49,60,70,43,29,64,77,34,69,44,57,70,45,64,68,55,56,50,54,57,61,63,61,51,62,63,58,79,45,37,61,87,46,73,67,40,64,73,41,77,61,61,58,68,57,52,52,46,53,48,50,54,55,48,51,28,53,76,53,73,38,79,83,49,72,66,51,51,52,51,50,33,46,21,47,29,94,39,82,66,63,53,49,56,63,65,69,75,113

InterPro domains:
  IPR010418 ECSIT [PTHR13113] (22-168)
  IPR046448 ECSIT, N-terminal [PF06239] (47-167)